Protein AF-A0A183HCZ9-F1 (afdb_monomer)

Organism: NCBI:txid387005

Mean predicted aligned error: 12.09 Å

Secondary structure (DSSP, 8-state):
----------TT------SSSGGG--EEEEEEEE--TTT-EEEEEEEEETTEEEEES-SGGGGG--SEEEEGGG------

Foldseek 3Di:
DDDDDPPPDDPVPCPDPPPPPLQPPKDKDWDWDQDDPVPGTDIWIWIDHNQKIWIDRYPVRCVVDTPDIDRNVPDDDDDD

Solvent-accessible surface area (backbone atoms only — not comparable to full-atom values): 5301 Å² total; per-residue (Å²): 138,82,82,82,78,80,76,76,79,63,89,82,73,75,71,84,77,80,78,66,67,74,75,64,66,66,46,72,49,78,45,78,40,78,74,47,93,89,69,34,69,37,72,28,24,35,40,34,46,86,56,32,40,35,34,22,72,34,75,87,44,45,88,78,44,79,74,49,74,44,59,50,89,80,53,80,91,81,87,132

pLDDT: mean 81.27, std 21.73, range [36.25, 98.12]

Nearest PDB structures (foldseek):
  5jjd-assembly1_A  TM=9.361E-01  e=7.433E-06  Homo sapiens
  2kcj-assembly1_A  TM=7.365E-01  e=6.043E-05  Homo sapiens
  2mdx-assembly1_A  TM=7.642E-01  e=9.877E-04  Homo sapiens
  5l81-assembly2_B  TM=7.641E-01  e=1.232E-01  Mus musculus
  1xx0-assembly1_A  TM=6.496E-01  e=2.639E-01  Homo sapiens

Radius of gyration: 21.85 Å; Cα contacts (8 Å, |Δi|>4): 96; chains: 1; bounding box: 73×39×25 Å

InterPro domains:
  IPR001849 Pleckstrin homology domain [PF00169] (26-76)
  IPR001849 Pleckstrin homology domain [PS50003] (24-80)
  IPR011993 PH-like domain superfamily [G3DSA:2.30.29.30] (19-80)

Structure (mmCIF, N/CA/C/O backbone):
data_AF-A0A183HCZ9-F1
#
_entry.id   AF-A0A183HCZ9-F1
#
loop_
_atom_site.group_PDB
_atom_site.id
_atom_site.type_symbol
_atom_site.label_atom_id
_atom_site.label_alt_id
_atom_site.label_comp_id
_atom_site.label_asym_id
_atom_site.label_entity_id
_atom_site.label_seq_id
_atom_site.pdbx_PDB_ins_code
_atom_site.Cartn_x
_atom_site.Cartn_y
_atom_site.Cartn_z
_atom_site.occupancy
_atom_site.B_iso_or_equiv
_atom_site.auth_seq_id
_atom_site.auth_comp_id
_atom_site.auth_asym_id
_atom_site.auth_atom_id
_atom_site.pdbx_PDB_model_num
ATOM 1 N N . MET A 1 1 ? -55.335 -23.927 4.255 1.00 36.25 1 MET A N 1
ATOM 2 C CA . MET A 1 1 ? -54.681 -23.443 3.020 1.00 36.25 1 MET A CA 1
ATOM 3 C C . MET A 1 1 ? -54.675 -21.923 3.052 1.00 36.25 1 MET A C 1
ATOM 5 O O . MET A 1 1 ? -55.746 -21.340 2.981 1.00 36.25 1 MET A O 1
ATOM 9 N N . ALA A 1 2 ? -53.522 -21.283 3.250 1.00 37.06 2 ALA A N 1
ATOM 10 C CA . ALA A 1 2 ? -53.421 -19.823 3.253 1.00 37.06 2 ALA A CA 1
ATOM 11 C C . ALA A 1 2 ? -52.719 -19.377 1.966 1.00 37.06 2 ALA A C 1
ATOM 13 O O . ALA A 1 2 ? -51.532 -19.634 1.777 1.00 37.06 2 ALA A O 1
ATOM 14 N N . VAL A 1 3 ? -53.476 -18.758 1.059 1.00 43.97 3 VAL A N 1
ATOM 15 C CA . VAL A 1 3 ? -52.941 -18.114 -0.144 1.00 43.97 3 VAL A CA 1
ATOM 16 C C . VAL A 1 3 ? -52.224 -16.842 0.302 1.00 43.97 3 VAL A C 1
ATOM 18 O O . VAL A 1 3 ? -52.854 -15.898 0.778 1.00 43.97 3 VAL A O 1
ATOM 21 N N . GLY A 1 4 ? -50.896 -16.837 0.183 1.00 38.28 4 GLY A N 1
ATOM 22 C CA . GLY A 1 4 ? -50.064 -15.672 0.463 1.00 38.28 4 GLY A CA 1
ATOM 23 C C . GLY A 1 4 ? -50.417 -14.521 -0.475 1.00 38.28 4 GLY A C 1
ATOM 24 O O . GLY A 1 4 ? -50.128 -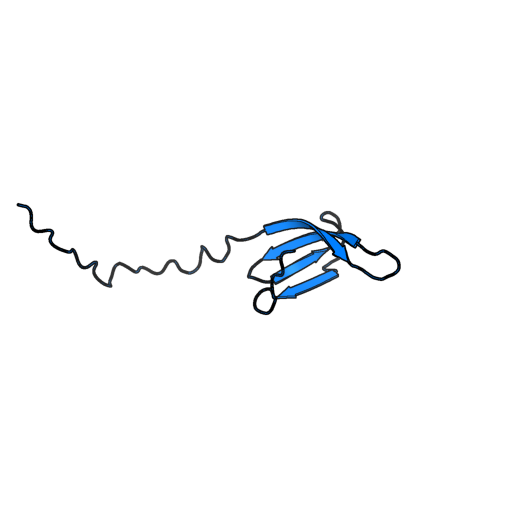14.570 -1.670 1.00 38.28 4 GLY A O 1
ATOM 25 N N . ARG A 1 5 ? -51.031 -13.465 0.064 1.00 49.50 5 ARG A N 1
ATOM 26 C CA . ARG A 1 5 ? -51.140 -12.182 -0.634 1.00 49.50 5 ARG A CA 1
ATOM 27 C C . ARG A 1 5 ? -49.742 -11.567 -0.690 1.00 49.50 5 ARG A C 1
ATOM 29 O O . ARG A 1 5 ? -49.202 -11.163 0.336 1.00 49.50 5 ARG A O 1
ATOM 36 N N . ARG A 1 6 ? -49.152 -11.519 -1.888 1.00 51.88 6 ARG A N 1
ATOM 37 C CA . ARG A 1 6 ? -47.960 -10.708 -2.169 1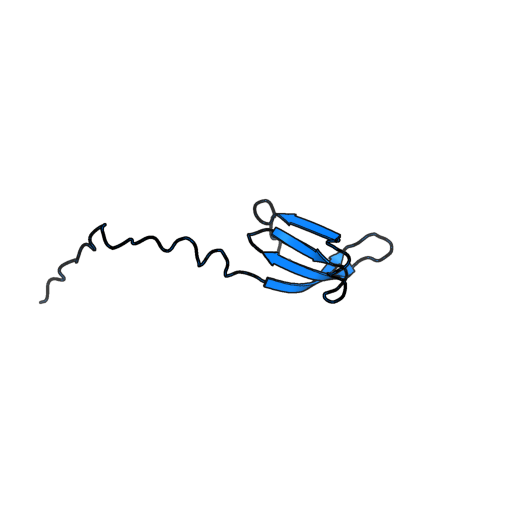.00 51.88 6 ARG A CA 1
ATOM 38 C C . ARG A 1 6 ? -48.319 -9.245 -1.911 1.00 51.88 6 ARG A C 1
ATOM 40 O O . ARG A 1 6 ? -49.071 -8.656 -2.681 1.00 51.88 6 ARG A O 1
ATOM 47 N N . LEU A 1 7 ? -47.805 -8.680 -0.823 1.00 48.84 7 LEU A N 1
ATOM 48 C CA . LEU A 1 7 ? -47.808 -7.238 -0.610 1.00 48.84 7 LEU A CA 1
ATOM 49 C C . LEU A 1 7 ? -46.769 -6.638 -1.558 1.00 48.84 7 LEU A C 1
ATOM 51 O O . LEU A 1 7 ? -45.566 -6.773 -1.348 1.00 48.84 7 LEU A O 1
ATOM 55 N N . THR A 1 8 ? -47.240 -6.014 -2.633 1.00 44.81 8 THR A N 1
ATOM 56 C CA . THR A 1 8 ? -46.427 -5.098 -3.429 1.00 44.81 8 THR A CA 1
ATOM 57 C C . THR A 1 8 ? -46.103 -3.908 -2.533 1.00 44.81 8 THR A C 1
ATOM 59 O O . THR A 1 8 ? -46.997 -3.121 -2.219 1.00 44.81 8 THR A O 1
ATOM 62 N N . LYS A 1 9 ? -44.855 -3.793 -2.066 1.00 49.94 9 LYS A N 1
ATOM 63 C CA . LYS A 1 9 ? -44.409 -2.560 -1.411 1.00 49.94 9 LYS A CA 1
ATOM 64 C C . LYS A 1 9 ? -44.575 -1.412 -2.407 1.00 49.94 9 LYS A C 1
ATOM 66 O O . LYS A 1 9 ? -44.084 -1.487 -3.532 1.00 49.94 9 LYS A O 1
ATOM 71 N N . SER A 1 10 ? -45.346 -0.409 -1.995 1.00 48.84 10 SER A N 1
ATOM 72 C CA . SER A 1 10 ? -45.591 0.819 -2.744 1.00 48.84 10 SER A CA 1
ATOM 73 C C . SER A 1 10 ? -44.265 1.532 -3.003 1.00 48.84 10 SER A C 1
ATOM 75 O O . SER A 1 10 ? -43.435 1.653 -2.104 1.00 48.84 10 SER A O 1
ATOM 77 N N . LEU A 1 11 ? -44.093 2.045 -4.222 1.00 51.78 11 LEU A N 1
ATOM 78 C CA . LEU A 1 11 ? -42.915 2.790 -4.689 1.00 51.78 11 LEU A CA 1
ATOM 79 C C . LEU A 1 11 ? -42.673 4.119 -3.938 1.00 51.78 11 LEU A C 1
ATOM 81 O O . LEU A 1 11 ? -41.737 4.840 -4.257 1.00 51.78 11 LEU A O 1
ATOM 85 N N . SER A 1 12 ? -43.489 4.439 -2.932 1.00 50.53 12 SER A N 1
ATOM 86 C CA . SER A 1 12 ? -43.383 5.642 -2.102 1.00 50.53 12 SER A CA 1
ATOM 87 C C . SER A 1 12 ? -42.590 5.462 -0.798 1.00 50.53 12 SER A C 1
ATOM 89 O O . SER A 1 12 ? -42.442 6.429 -0.062 1.00 50.53 12 SER A O 1
ATOM 91 N N . GLU A 1 13 ? -42.086 4.261 -0.481 1.00 47.97 13 GLU A N 1
ATOM 92 C CA . GLU A 1 13 ? -41.245 4.022 0.715 1.00 47.97 13 GLU A CA 1
ATOM 93 C C . GLU A 1 13 ? -39.741 3.922 0.411 1.00 47.97 13 GLU A C 1
ATOM 95 O O . GLU A 1 13 ? -38.945 3.636 1.304 1.00 47.97 13 GLU A O 1
ATOM 100 N N . ILE A 1 14 ? -39.317 4.200 -0.825 1.00 48.22 14 ILE A N 1
ATOM 101 C CA . ILE A 1 14 ? -37.896 4.400 -1.141 1.00 48.22 14 ILE A CA 1
ATOM 102 C C . ILE A 1 14 ? -37.569 5.855 -0.806 1.00 48.22 14 ILE A C 1
ATOM 104 O O . ILE A 1 14 ? -37.365 6.698 -1.674 1.00 48.22 14 ILE A O 1
ATOM 108 N N . ASN A 1 15 ? -37.612 6.175 0.485 1.00 45.75 15 ASN A N 1
ATOM 109 C CA . ASN A 1 15 ? -37.081 7.437 0.963 1.00 45.75 15 ASN A CA 1
ATOM 110 C C . ASN A 1 15 ? -35.559 7.284 0.997 1.00 45.75 15 ASN A C 1
ATOM 112 O O . ASN A 1 15 ? -35.000 6.727 1.942 1.00 45.75 15 ASN A O 1
ATOM 116 N N . VAL A 1 16 ? -34.949 7.707 -0.108 1.00 48.47 16 VAL A N 1
ATOM 117 C CA . VAL A 1 16 ? -33.515 7.842 -0.359 1.00 48.47 16 VAL A CA 1
ATOM 118 C C . VAL A 1 16 ? -32.799 8.309 0.912 1.00 48.47 16 VAL A C 1
ATOM 120 O O . VAL A 1 16 ? -32.970 9.438 1.368 1.00 48.47 16 VAL A O 1
ATOM 123 N N . LYS A 1 17 ? -32.019 7.405 1.501 1.00 47.62 17 LYS A N 1
ATOM 124 C CA . LYS A 1 17 ? -30.905 7.717 2.399 1.00 47.62 17 LYS A CA 1
ATOM 125 C C . LYS A 1 17 ? -29.655 7.156 1.728 1.00 47.62 17 LYS A C 1
ATOM 127 O O . LYS A 1 17 ? -29.112 6.158 2.177 1.00 47.62 17 LYS A O 1
ATOM 132 N N . GLU A 1 18 ? -29.295 7.718 0.581 1.00 51.94 18 GLU A N 1
ATOM 133 C CA . GLU A 1 18 ? -28.167 7.241 -0.234 1.00 51.94 18 GLU A CA 1
ATOM 134 C C . GLU A 1 18 ? -26.844 7.960 0.090 1.00 51.94 18 GLU A C 1
ATOM 136 O O . GLU A 1 18 ? -25.825 7.633 -0.502 1.00 51.94 18 GLU A O 1
ATOM 141 N N . ASP A 1 19 ? -26.812 8.872 1.069 1.00 51.31 19 ASP A N 1
ATOM 142 C CA . ASP A 1 19 ? -25.639 9.731 1.312 1.00 51.31 19 ASP A CA 1
ATOM 143 C C . ASP A 1 19 ? -24.771 9.351 2.534 1.00 51.31 19 ASP A C 1
ATOM 145 O O . ASP A 1 19 ? -23.699 9.922 2.716 1.00 51.31 19 ASP A O 1
ATOM 149 N N . GLU A 1 20 ? -25.184 8.399 3.381 1.00 55.72 20 GLU A N 1
ATOM 150 C CA . GLU A 1 20 ? -24.489 8.119 4.660 1.00 55.72 20 GLU A CA 1
ATOM 151 C C . GLU A 1 20 ? -23.649 6.829 4.665 1.00 55.72 20 GLU A C 1
ATOM 153 O O . GLU A 1 20 ? -22.695 6.743 5.432 1.00 55.72 20 GLU A O 1
ATOM 158 N N . ASP A 1 21 ? -23.934 5.840 3.812 1.00 53.44 21 ASP A N 1
ATOM 159 C CA . ASP A 1 21 ? -23.229 4.544 3.846 1.00 53.44 21 ASP A CA 1
ATOM 160 C C . ASP A 1 21 ? -21.913 4.525 3.037 1.00 53.44 21 ASP A C 1
ATOM 162 O O . ASP A 1 21 ? -20.988 3.785 3.379 1.00 53.44 21 ASP A O 1
ATOM 166 N N . ASP A 1 22 ? -21.764 5.375 2.014 1.00 53.25 22 ASP A N 1
ATOM 167 C CA . ASP A 1 22 ? -20.542 5.432 1.186 1.00 53.25 22 ASP A CA 1
ATOM 168 C C . ASP A 1 22 ? -19.348 6.054 1.948 1.00 53.25 22 ASP A C 1
ATOM 170 O O . ASP A 1 22 ? -18.185 5.735 1.699 1.00 53.25 22 ASP A O 1
ATOM 174 N N . ALA A 1 23 ? -19.630 6.868 2.974 1.00 54.81 23 ALA A N 1
ATOM 175 C CA . ALA A 1 23 ? -18.631 7.450 3.871 1.00 54.81 23 ALA A CA 1
ATOM 176 C C . ALA A 1 23 ? -18.100 6.474 4.947 1.00 54.81 23 ALA A C 1
ATOM 178 O O . ALA A 1 23 ? -17.141 6.806 5.654 1.00 54.81 23 ALA A O 1
ATOM 179 N N . LEU A 1 24 ? -18.700 5.285 5.106 1.00 60.69 24 LEU A N 1
ATOM 180 C CA . LEU A 1 24 ? -18.434 4.399 6.250 1.00 60.69 24 LEU A CA 1
ATOM 181 C C . LEU A 1 24 ? -17.289 3.402 6.047 1.00 60.69 24 LEU A C 1
ATOM 183 O O . LEU A 1 24 ? -16.798 2.833 7.023 1.00 60.69 24 LEU A O 1
ATOM 187 N N . LEU A 1 25 ? -16.807 3.197 4.821 1.00 72.31 25 LEU A N 1
ATOM 188 C CA . LEU A 1 25 ? -15.719 2.252 4.549 1.00 72.31 25 LEU A CA 1
ATOM 189 C C . LEU A 1 25 ? -14.361 2.955 4.494 1.00 72.31 25 LEU A C 1
ATOM 191 O O . LEU A 1 25 ? -13.686 2.992 3.464 1.00 72.31 25 LEU A O 1
ATOM 195 N N . LYS A 1 26 ? -13.945 3.489 5.647 1.00 90.06 26 LYS A N 1
ATOM 196 C CA . LYS A 1 26 ? -12.572 3.950 5.871 1.00 90.06 26 LYS A CA 1
ATOM 197 C C . LYS A 1 26 ? -11.743 2.823 6.463 1.00 90.06 26 LYS A C 1
ATOM 199 O O . LYS A 1 26 ? -12.018 2.353 7.564 1.00 90.06 26 LYS A O 1
ATOM 204 N N . PHE A 1 27 ? -10.696 2.421 5.755 1.00 95.06 27 PHE A N 1
ATOM 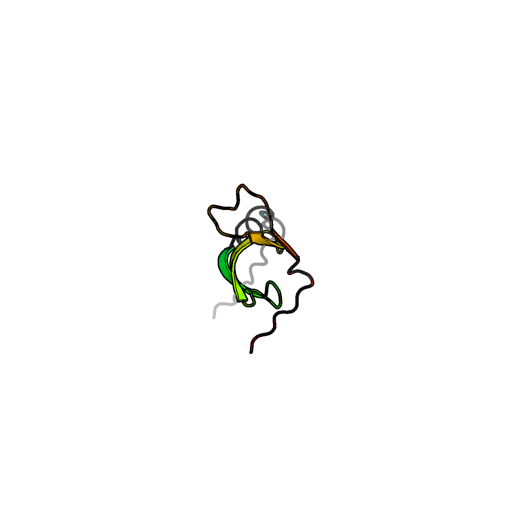205 C CA . PHE A 1 27 ? -9.735 1.444 6.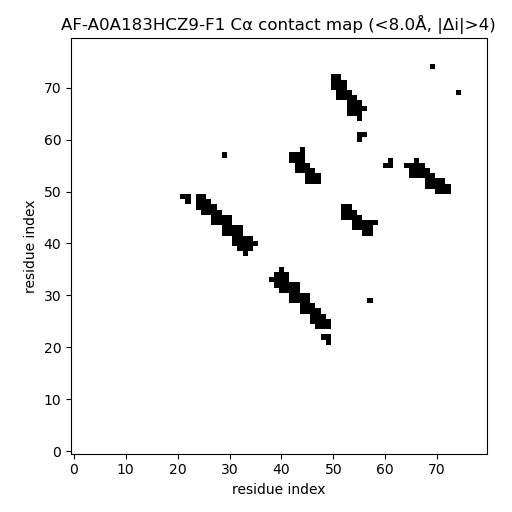262 1.00 95.06 27 PHE A CA 1
ATOM 206 C C . PHE A 1 27 ? -8.367 2.076 6.382 1.00 95.06 27 PHE A C 1
ATOM 208 O O . PHE A 1 27 ? -7.959 2.868 5.538 1.00 95.06 27 PHE A O 1
ATOM 215 N N . HIS A 1 28 ? -7.625 1.693 7.410 1.00 96.31 28 HIS A N 1
ATOM 216 C CA . HIS A 1 28 ? -6.258 2.143 7.572 1.00 96.31 28 HIS A CA 1
ATOM 217 C C . HIS A 1 28 ? -5.401 1.073 8.237 1.00 96.31 28 HIS A C 1
ATOM 219 O O . HIS A 1 28 ? -5.900 0.183 8.925 1.00 96.31 28 HIS A O 1
ATOM 225 N N . GLY A 1 29 ? -4.094 1.131 8.001 1.00 97.50 29 GLY A N 1
ATOM 226 C CA . GLY A 1 29 ? -3.174 0.162 8.577 1.00 97.50 29 GLY A CA 1
ATOM 227 C C . GLY A 1 29 ? -1.793 0.177 7.947 1.00 97.50 29 GLY A C 1
ATOM 228 O O . GLY A 1 29 ? -1.531 0.852 6.953 1.00 97.50 29 GLY A O 1
ATOM 229 N N . THR A 1 30 ? -0.880 -0.589 8.541 1.00 97.62 30 THR A N 1
ATOM 230 C CA . THR A 1 30 ? 0.487 -0.719 8.030 1.00 97.62 30 THR A CA 1
ATOM 231 C C . THR A 1 30 ? 0.615 -1.951 7.144 1.00 97.62 30 THR A C 1
ATOM 233 O O . THR A 1 30 ? 0.358 -3.066 7.590 1.00 97.62 30 THR A O 1
ATOM 236 N N . MET A 1 31 ? 1.086 -1.760 5.911 1.00 97.56 31 MET A N 1
ATOM 237 C CA . MET A 1 31 ? 1.385 -2.838 4.962 1.00 97.56 31 MET A CA 1
ATOM 238 C C . MET A 1 31 ? 2.790 -2.672 4.377 1.00 97.56 31 MET A C 1
ATOM 240 O O . MET A 1 31 ? 3.390 -1.596 4.447 1.00 97.56 31 MET A O 1
ATOM 244 N N . TYR A 1 32 ? 3.332 -3.737 3.787 1.00 97.56 32 TYR A N 1
ATOM 245 C CA . TYR A 1 32 ? 4.604 -3.668 3.070 1.00 97.56 32 TYR A CA 1
ATOM 246 C C . TYR A 1 32 ? 4.404 -3.160 1.641 1.00 97.56 32 TYR A C 1
ATOM 248 O O . TYR A 1 32 ? 3.556 -3.649 0.902 1.00 97.56 32 TYR A O 1
ATOM 256 N N . LYS A 1 33 ? 5.238 -2.199 1.238 1.00 96.44 33 LYS A N 1
ATOM 257 C CA . LYS A 1 33 ? 5.283 -1.642 -0.116 1.00 96.44 33 LYS A CA 1
ATOM 258 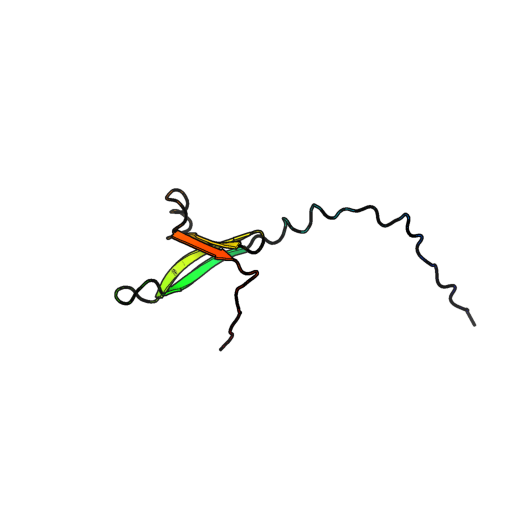C C . LYS A 1 33 ? 6.696 -1.713 -0.675 1.00 96.44 33 LYS A C 1
ATOM 260 O O . LYS A 1 33 ? 7.632 -1.262 -0.016 1.00 96.44 33 LYS A O 1
ATOM 265 N N . TRP A 1 34 ? 6.849 -2.181 -1.912 1.00 96.31 34 TRP A N 1
ATOM 266 C CA . TRP A 1 34 ? 8.104 -2.035 -2.642 1.00 96.31 34 TRP A CA 1
ATOM 267 C C . TRP A 1 34 ? 8.343 -0.557 -2.969 1.00 96.31 34 TRP A C 1
ATOM 269 O O . TRP A 1 34 ? 7.491 0.131 -3.547 1.00 96.31 34 TRP A O 1
ATOM 279 N N . THR A 1 35 ? 9.483 -0.036 -2.533 1.00 94.94 35 THR A N 1
ATOM 280 C CA . THR A 1 35 ? 9.812 1.389 -2.657 1.00 94.94 35 THR A CA 1
ATOM 281 C C . THR A 1 35 ? 10.763 1.651 -3.812 1.00 94.94 35 THR A C 1
ATOM 283 O O . THR A 1 35 ? 10.460 2.490 -4.654 1.00 94.94 35 THR A O 1
ATOM 286 N N . ASN A 1 36 ? 11.879 0.928 -3.868 1.00 95.06 36 ASN A N 1
ATOM 287 C CA . ASN A 1 36 ? 12.864 0.946 -4.947 1.00 95.06 36 ASN A CA 1
ATOM 288 C C . ASN A 1 36 ? 13.849 -0.226 -4.768 1.00 95.06 36 ASN A C 1
ATOM 290 O O . ASN A 1 36 ? 13.744 -0.979 -3.805 1.00 95.06 36 ASN A O 1
ATOM 294 N N . PHE A 1 37 ? 14.824 -0.359 -5.671 1.00 95.81 37 PHE A N 1
ATOM 295 C CA . PHE A 1 37 ? 15.825 -1.433 -5.629 1.00 95.81 37 PHE A CA 1
ATOM 296 C C . PHE A 1 37 ? 16.772 -1.391 -4.425 1.00 95.81 37 PHE A C 1
ATOM 298 O O . PHE A 1 37 ? 17.280 -2.432 -4.031 1.00 95.81 37 PHE A O 1
ATOM 305 N N . VAL A 1 38 ? 17.009 -0.214 -3.840 1.00 97.06 38 VAL A N 1
ATOM 306 C CA . VAL A 1 38 ? 17.955 -0.057 -2.724 1.00 97.06 38 VAL A CA 1
ATOM 307 C C . VAL A 1 38 ? 17.311 -0.464 -1.398 1.00 97.06 38 VAL A C 1
ATOM 309 O O . VAL A 1 38 ? 17.930 -1.158 -0.600 1.00 97.06 38 VAL A O 1
ATOM 312 N N . TYR A 1 39 ? 16.065 -0.050 -1.156 1.00 95.00 39 TYR A N 1
ATOM 313 C CA . TYR A 1 39 ? 15.371 -0.279 0.118 1.00 95.00 39 TYR A CA 1
ATOM 314 C C . TYR A 1 39 ? 14.345 -1.412 0.070 1.00 95.00 39 TYR A C 1
ATOM 316 O O . TYR A 1 39 ? 13.898 -1.881 1.115 1.00 95.00 39 TYR A O 1
ATOM 324 N N . GLY A 1 40 ? 13.934 -1.836 -1.121 1.00 97.75 40 GLY A N 1
ATOM 325 C CA . GLY A 1 40 ? 12.983 -2.918 -1.319 1.00 97.75 40 GLY A CA 1
ATOM 326 C C . GLY A 1 40 ? 11.631 -2.708 -0.634 1.00 97.75 40 GLY A C 1
ATOM 327 O O . GLY A 1 40 ? 11.049 -1.613 -0.681 1.00 97.75 40 GLY A O 1
ATOM 328 N N . TRP A 1 41 ? 11.115 -3.781 -0.025 1.00 97.81 41 TRP A N 1
ATOM 329 C CA . TRP A 1 41 ? 9.860 -3.797 0.727 1.00 97.81 41 TRP A CA 1
ATOM 330 C C . TRP A 1 41 ? 10.009 -3.068 2.060 1.00 97.81 41 TRP A C 1
ATOM 332 O O . TRP A 1 41 ? 10.822 -3.433 2.902 1.00 97.81 41 TRP A O 1
ATOM 342 N N . GLN A 1 42 ? 9.178 -2.055 2.277 1.00 98.00 42 GLN A N 1
ATOM 343 C CA . GLN A 1 42 ? 9.192 -1.238 3.484 1.00 98.00 42 GLN A CA 1
ATOM 344 C C . GLN A 1 42 ? 7.782 -1.104 4.052 1.00 98.00 42 GLN A C 1
ATOM 346 O O . GLN A 1 42 ? 6.815 -1.027 3.293 1.00 98.00 42 GLN A O 1
ATOM 351 N N . LYS A 1 43 ? 7.662 -1.028 5.381 1.00 97.75 43 LYS A N 1
ATOM 352 C CA . LYS A 1 43 ? 6.384 -0.734 6.040 1.00 97.75 43 LYS A CA 1
ATOM 353 C C . LYS A 1 43 ? 5.930 0.679 5.681 1.00 97.75 43 LYS A C 1
ATOM 355 O O . LYS A 1 43 ? 6.712 1.625 5.785 1.00 97.75 43 LYS A O 1
ATOM 360 N N . ARG A 1 44 ? 4.683 0.824 5.253 1.00 97.94 44 ARG A N 1
ATOM 361 C CA . ARG A 1 44 ? 4.032 2.109 4.986 1.00 97.94 44 ARG A CA 1
ATOM 362 C C . ARG A 1 44 ? 2.643 2.085 5.590 1.00 97.94 44 ARG A C 1
ATOM 364 O O . ARG A 1 44 ? 2.007 1.034 5.628 1.00 97.94 44 ARG A O 1
ATOM 371 N N . TYR A 1 45 ? 2.215 3.238 6.077 1.00 98.12 45 TYR A N 1
ATOM 372 C CA . TYR A 1 45 ? 0.869 3.412 6.596 1.00 98.12 45 TYR A CA 1
ATOM 373 C C . TYR A 1 45 ? -0.050 3.798 5.442 1.00 98.12 45 TYR A C 1
ATOM 375 O O . TYR A 1 45 ? 0.282 4.701 4.674 1.00 98.12 45 TYR A O 1
ATOM 383 N N . PHE A 1 46 ? -1.156 3.085 5.296 1.00 97.88 46 PHE A N 1
ATOM 384 C CA . PHE A 1 46 ? -2.125 3.251 4.227 1.00 97.88 46 PHE A CA 1
ATOM 385 C C . PHE A 1 46 ? -3.460 3.692 4.799 1.00 97.88 46 PHE A C 1
ATOM 387 O O . PHE A 1 46 ? -3.845 3.241 5.875 1.00 97.88 46 PHE A O 1
ATOM 394 N N . GLU A 1 47 ? -4.165 4.517 4.039 1.00 96.69 47 GLU A N 1
ATOM 395 C CA . GLU A 1 47 ? -5.552 4.888 4.281 1.00 96.69 47 GLU A CA 1
ATOM 396 C C . GLU A 1 47 ? -6.330 4.705 2.983 1.00 96.69 47 GLU A C 1
ATOM 398 O O . GLU A 1 47 ? -5.902 5.159 1.921 1.00 96.69 47 GLU A O 1
ATOM 403 N N . LEU A 1 48 ? -7.447 3.996 3.067 1.00 95.50 48 LEU A N 1
ATOM 404 C CA . LEU A 1 48 ? -8.396 3.798 1.991 1.00 95.50 48 LEU A CA 1
ATOM 405 C C . LEU A 1 48 ? -9.662 4.570 2.332 1.00 95.50 48 LEU A C 1
ATOM 407 O O . LEU A 1 48 ? -10.303 4.291 3.343 1.00 95.50 48 LEU A O 1
ATOM 411 N N . GLU A 1 49 ? -10.011 5.507 1.462 1.00 94.38 49 GLU A N 1
ATOM 412 C CA . GLU A 1 49 ? -11.236 6.292 1.545 1.00 94.38 49 GLU A CA 1
ATOM 413 C C . GLU A 1 49 ? -11.755 6.527 0.123 1.00 94.38 49 GLU A C 1
ATOM 415 O O . GLU A 1 49 ? -10.980 6.860 -0.775 1.00 94.38 49 GLU A O 1
ATOM 420 N N . ASN A 1 50 ? -13.052 6.308 -0.097 1.00 91.81 50 ASN A N 1
ATOM 421 C CA . ASN A 1 50 ? -13.747 6.567 -1.366 1.00 91.81 50 ASN A CA 1
ATOM 422 C C . ASN A 1 50 ? -13.046 5.932 -2.586 1.00 91.81 50 ASN A C 1
ATOM 424 O O . ASN A 1 50 ? -12.841 6.566 -3.622 1.00 91.81 50 ASN A O 1
ATOM 428 N N . GLY A 1 51 ? -12.583 4.685 -2.436 1.00 92.38 51 GLY A N 1
ATOM 429 C CA . GLY A 1 51 ? -11.873 3.951 -3.489 1.00 92.38 51 GLY A CA 1
ATOM 430 C C . GLY A 1 51 ? -10.491 4.515 -3.847 1.00 92.38 51 GLY A C 1
ATOM 431 O O . GLY A 1 51 ? -9.908 4.104 -4.852 1.00 92.38 51 GLY A O 1
ATOM 432 N N . ILE A 1 52 ? -9.943 5.432 -3.048 1.00 95.56 52 ILE A N 1
ATOM 433 C CA . ILE A 1 52 ? -8.586 5.961 -3.189 1.00 95.56 52 ILE A CA 1
ATOM 434 C C . ILE A 1 52 ? -7.737 5.426 -2.041 1.00 95.56 52 ILE A C 1
ATOM 436 O O . ILE A 1 52 ? -7.983 5.704 -0.871 1.00 95.56 52 ILE A O 1
ATOM 440 N N . LEU A 1 53 ? -6.700 4.671 -2.391 1.00 96.56 53 LEU A N 1
ATOM 441 C CA . LEU A 1 53 ? -5.703 4.178 -1.456 1.00 96.56 53 LEU A CA 1
ATOM 442 C C . LEU A 1 53 ? -4.518 5.145 -1.420 1.00 96.56 53 LEU A C 1
ATOM 444 O O . LEU A 1 53 ? -3.740 5.240 -2.371 1.00 96.56 53 LEU A O 1
ATOM 448 N N . VAL A 1 54 ? -4.363 5.858 -0.315 1.00 97.19 54 VAL A N 1
ATOM 449 C CA . VAL A 1 54 ? -3.268 6.799 -0.063 1.00 97.19 54 VAL A CA 1
ATOM 450 C C . VAL A 1 54 ? -2.259 6.161 0.885 1.00 97.19 54 VAL A C 1
ATOM 452 O O . VAL A 1 54 ? -2.630 5.362 1.742 1.00 97.19 54 VAL A O 1
ATOM 455 N N . TYR A 1 55 ? -0.971 6.494 0.750 1.00 97.50 55 TYR A N 1
ATOM 456 C CA . TYR A 1 55 ? 0.044 6.023 1.693 1.00 97.50 55 TYR A CA 1
ATOM 457 C C . TYR A 1 55 ? 1.004 7.106 2.179 1.00 97.50 55 TYR A C 1
ATOM 459 O O . TYR A 1 55 ? 1.343 8.068 1.482 1.00 97.50 55 TYR A O 1
ATOM 467 N N . TYR A 1 56 ? 1.496 6.877 3.390 1.00 97.94 56 TYR A N 1
ATOM 468 C CA . TYR A 1 56 ? 2.397 7.727 4.152 1.00 97.94 56 TYR A CA 1
ATOM 469 C C . TYR A 1 56 ? 3.632 6.929 4.564 1.00 97.94 56 TYR A C 1
ATOM 471 O O . TYR A 1 56 ? 3.667 5.695 4.493 1.00 97.94 56 TYR A O 1
ATOM 479 N N . LYS A 1 57 ? 4.682 7.628 5.004 1.00 96.81 57 LYS A N 1
ATOM 480 C CA . LYS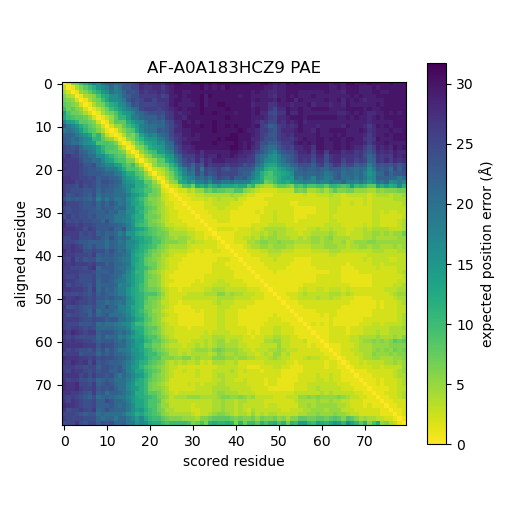 A 1 57 ? 5.888 6.954 5.503 1.00 96.81 57 LYS A CA 1
ATOM 481 C C . LYS A 1 57 ? 5.583 6.141 6.770 1.00 96.81 57 LYS A C 1
ATOM 483 O O . LYS A 1 57 ? 5.979 4.981 6.844 1.00 96.81 57 LYS A O 1
ATOM 488 N N . SER A 1 58 ? 4.826 6.729 7.690 1.00 97.12 58 SER A N 1
ATOM 489 C CA . SER A 1 58 ? 4.267 6.122 8.899 1.00 97.12 58 SER A CA 1
ATOM 490 C C . SER A 1 58 ? 3.026 6.919 9.333 1.00 97.12 58 SER A C 1
ATOM 492 O O . SER A 1 58 ? 2.776 7.996 8.787 1.00 97.12 58 SER A O 1
ATOM 494 N N . GLU A 1 59 ? 2.252 6.399 10.286 1.00 96.69 59 GLU A N 1
ATOM 495 C CA . GLU A 1 59 ? 1.052 7.064 10.820 1.00 96.69 59 GLU A CA 1
ATOM 496 C C . GLU A 1 59 ? 1.384 8.411 11.484 1.00 96.69 59 GLU A C 1
ATOM 498 O O . GLU A 1 59 ? 0.746 9.424 11.207 1.00 96.69 59 GLU A O 1
ATOM 503 N N . SER A 1 60 ? 2.454 8.463 12.282 1.00 96.38 60 SER A N 1
ATOM 504 C CA . SER A 1 60 ? 2.922 9.692 12.940 1.00 96.38 60 SER A CA 1
ATOM 505 C C . SER A 1 60 ? 3.505 10.717 11.964 1.00 96.38 60 SER A C 1
ATOM 507 O O . SER A 1 60 ? 3.488 11.918 12.221 1.00 96.38 60 SER A O 1
ATOM 509 N N . GLU A 1 61 ? 3.997 10.265 10.812 1.00 95.00 61 GLU A N 1
ATOM 510 C CA . GLU A 1 61 ? 4.542 11.130 9.766 1.00 95.00 61 GLU A CA 1
ATOM 511 C C . GLU A 1 61 ? 3.479 11.627 8.771 1.00 95.00 61 GLU A C 1
ATOM 513 O O . GLU A 1 61 ? 3.833 12.250 7.768 1.00 95.00 61 GLU A O 1
ATOM 518 N N . LYS A 1 62 ? 2.184 11.405 9.036 1.00 93.88 62 LYS A N 1
ATOM 519 C CA . LYS A 1 62 ? 1.080 11.872 8.180 1.00 93.88 62 LYS A CA 1
ATOM 520 C C . LYS A 1 62 ? 1.090 13.390 7.976 1.00 93.88 62 LYS A C 1
ATOM 522 O O . LYS A 1 62 ? 0.802 13.872 6.881 1.00 93.88 62 LYS A O 1
ATOM 527 N N . GLN A 1 63 ? 1.514 14.135 8.997 1.00 94.44 63 GLN A N 1
ATOM 528 C CA . GLN A 1 63 ? 1.675 15.592 8.949 1.00 94.44 63 GLN A CA 1
ATOM 529 C C . GLN A 1 63 ? 2.668 16.073 7.878 1.00 94.44 63 GLN A C 1
ATOM 531 O O . GLN A 1 63 ? 2.572 17.204 7.416 1.00 94.44 63 GLN A O 1
ATOM 536 N N . TYR A 1 64 ? 3.605 15.217 7.451 1.00 94.25 64 TYR A N 1
ATOM 537 C CA . TYR A 1 64 ? 4.566 15.536 6.389 1.00 94.25 64 TYR A CA 1
ATOM 538 C C . TYR A 1 64 ? 4.007 15.288 4.982 1.00 94.25 64 TYR A C 1
ATOM 540 O O . TYR A 1 64 ? 4.749 15.356 4.002 1.00 94.25 64 TYR A O 1
ATOM 548 N N . GLY A 1 65 ? 2.713 14.986 4.878 1.00 94.56 65 GLY A N 1
ATOM 549 C CA . GLY A 1 65 ? 2.010 14.817 3.619 1.00 94.56 65 GLY A CA 1
ATOM 550 C C . GLY A 1 65 ? 2.085 13.406 3.040 1.00 94.56 65 GLY A C 1
ATOM 551 O O . GLY A 1 65 ? 2.793 12.510 3.515 1.00 94.56 65 GLY A O 1
ATOM 552 N N . ILE A 1 66 ? 1.303 13.221 1.980 1.00 96.19 66 ILE A N 1
ATOM 553 C CA . ILE A 1 66 ? 1.154 11.949 1.275 1.00 96.19 66 ILE A CA 1
ATOM 554 C C . ILE A 1 66 ? 2.418 11.606 0.478 1.00 96.19 66 ILE A C 1
ATOM 556 O O . ILE A 1 66 ? 3.097 12.480 -0.057 1.00 96.19 66 ILE A O 1
ATOM 560 N N . ARG A 1 67 ? 2.738 10.313 0.373 1.00 96.81 67 ARG A N 1
ATOM 561 C CA . ARG A 1 67 ? 3.853 9.811 -0.457 1.00 96.81 67 ARG A CA 1
ATOM 562 C C . ARG A 1 67 ? 3.383 9.223 -1.787 1.00 96.81 67 ARG A C 1
ATOM 564 O O . ARG A 1 67 ? 4.202 8.964 -2.667 1.00 96.81 67 ARG A O 1
ATOM 571 N N . GLY A 1 68 ? 2.078 9.024 -1.937 1.00 96.38 68 GLY A N 1
ATOM 572 C CA . GLY A 1 68 ? 1.418 8.693 -3.193 1.00 96.38 68 GLY A CA 1
ATOM 573 C C . GLY A 1 68 ? -0.011 8.209 -2.969 1.00 96.38 68 GLY A C 1
ATOM 574 O O . GLY A 1 68 ? -0.410 7.929 -1.836 1.00 96.38 68 GLY A O 1
ATOM 575 N N . SER A 1 69 ? -0.761 8.108 -4.062 1.00 96.38 69 SER A N 1
ATOM 576 C CA . SER A 1 69 ? -2.147 7.643 -4.092 1.00 96.38 69 SER A CA 1
ATOM 577 C C . SER A 1 69 ? -2.373 6.679 -5.257 1.00 96.38 69 SER A C 1
ATOM 579 O O . SER A 1 69 ? -1.677 6.731 -6.273 1.00 96.38 69 SER A O 1
ATOM 581 N N . ILE A 1 70 ? -3.326 5.767 -5.088 1.00 95.38 70 ILE A N 1
ATOM 582 C CA . ILE A 1 70 ? -3.726 4.761 -6.072 1.00 95.38 70 ILE A CA 1
ATOM 583 C C . ILE A 1 70 ? -5.253 4.739 -6.103 1.00 95.38 70 ILE A C 1
ATOM 585 O O . ILE A 1 70 ? -5.885 4.539 -5.070 1.00 95.38 70 ILE A O 1
ATOM 589 N N . SER A 1 71 ? -5.854 4.921 -7.278 1.00 95.19 71 SER A N 1
ATOM 590 C CA . SER A 1 71 ? -7.296 4.712 -7.441 1.00 95.19 71 SER A CA 1
ATOM 591 C C . SER A 1 71 ? -7.581 3.222 -7.591 1.00 95.19 71 SER A C 1
ATOM 593 O O . SER A 1 71 ? -7.093 2.587 -8.528 1.00 95.19 71 SER A O 1
ATOM 595 N N . LEU A 1 72 ? -8.377 2.662 -6.681 1.00 94.06 72 LEU A N 1
ATOM 596 C CA . LEU A 1 72 ? -8.781 1.260 -6.727 1.00 94.06 72 LEU A CA 1
ATOM 597 C C . LEU A 1 72 ? -9.822 0.982 -7.817 1.00 94.06 72 LEU A C 1
ATOM 599 O O . LEU A 1 72 ? -9.905 -0.149 -8.280 1.00 94.06 72 LEU A O 1
ATOM 603 N N . HIS A 1 73 ? -10.534 2.007 -8.298 1.00 93.06 73 HIS A N 1
ATOM 604 C CA . HIS A 1 73 ? -11.515 1.894 -9.387 1.00 93.06 73 HIS A CA 1
ATOM 605 C C . HIS A 1 73 ? -10.929 1.307 -10.679 1.00 93.06 73 HIS A C 1
ATOM 607 O O . HIS A 1 73 ? -11.639 0.679 -11.457 1.00 93.06 73 HIS A O 1
ATOM 613 N N . ILE A 1 74 ? -9.632 1.523 -10.910 1.00 94.81 74 ILE A N 1
ATOM 614 C CA . ILE A 1 74 ? -8.900 1.023 -12.082 1.00 94.81 74 ILE A CA 1
ATOM 615 C C . ILE A 1 74 ? -7.829 -0.008 -11.708 1.00 94.81 74 ILE A C 1
ATOM 617 O O . ILE A 1 74 ? -7.059 -0.445 -12.564 1.00 94.81 74 ILE A O 1
ATOM 621 N N . ALA A 1 75 ? -7.730 -0.370 -10.427 1.00 94.81 75 ALA A N 1
ATOM 622 C CA . ALA A 1 75 ? -6.730 -1.311 -9.954 1.00 94.81 75 ALA A CA 1
ATOM 623 C C . ALA A 1 75 ? -7.212 -2.752 -10.143 1.00 94.81 75 ALA A C 1
ATOM 625 O O . ALA A 1 75 ? -8.391 -3.068 -9.993 1.00 94.81 75 ALA A O 1
ATOM 626 N N . ARG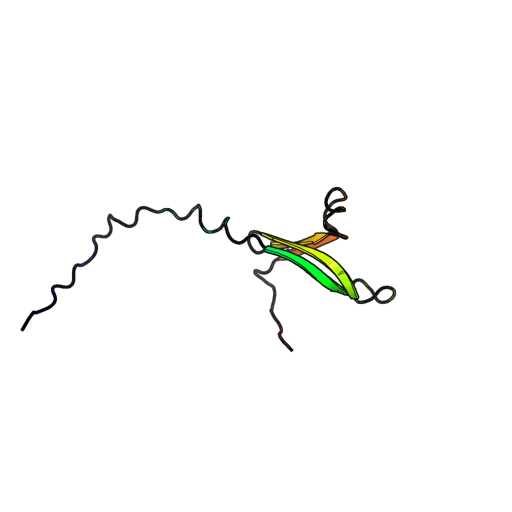 A 1 76 ? -6.271 -3.658 -10.412 1.00 95.56 76 ARG A N 1
ATOM 627 C CA . ARG A 1 76 ? -6.529 -5.098 -10.430 1.00 95.56 76 ARG A CA 1
ATOM 628 C C . ARG A 1 76 ? -5.954 -5.731 -9.172 1.00 95.56 76 ARG A C 1
ATOM 630 O O . ARG A 1 76 ? -4.748 -5.656 -8.945 1.00 95.56 76 ARG A O 1
ATOM 637 N N . LEU A 1 77 ? -6.803 -6.401 -8.397 1.00 94.31 77 LEU A N 1
ATOM 638 C CA . LEU A 1 77 ? -6.351 -7.249 -7.300 1.00 94.31 77 LEU A CA 1
ATOM 639 C C . LEU A 1 77 ? -5.783 -8.555 -7.866 1.00 94.31 77 LEU A C 1
ATOM 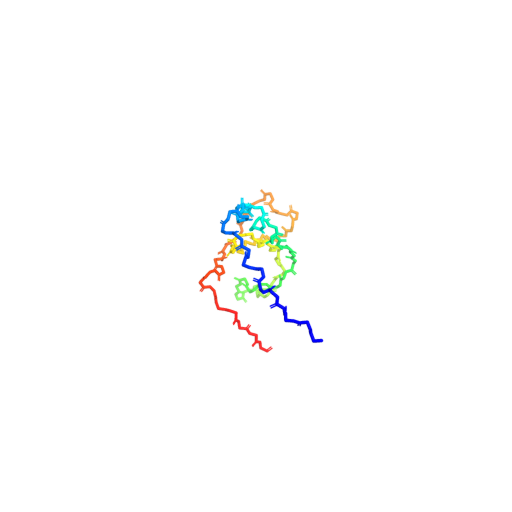641 O O . LEU A 1 77 ? -6.427 -9.235 -8.666 1.00 94.31 77 LEU A O 1
ATOM 645 N N . VAL A 1 78 ? -4.572 -8.898 -7.438 1.00 95.81 78 VAL A N 1
ATOM 646 C CA . VAL A 1 78 ? -3.938 -10.185 -7.719 1.00 95.81 78 VAL A CA 1
ATOM 647 C C . VAL A 1 78 ? -3.624 -10.827 -6.378 1.00 95.81 78 VAL A C 1
ATOM 649 O O . VAL A 1 78 ? -2.945 -10.225 -5.549 1.00 95.81 78 VAL A O 1
ATOM 652 N N . VAL A 1 79 ? -4.147 -12.030 -6.168 1.00 94.06 79 VAL A N 1
ATOM 653 C CA . VAL A 1 79 ? -3.864 -12.859 -4.994 1.00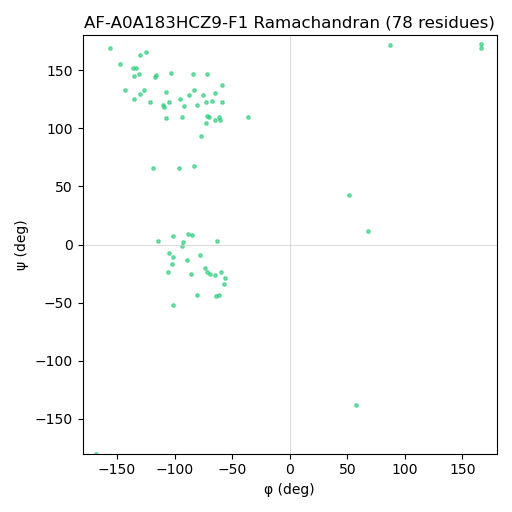 94.06 79 VAL A CA 1
ATOM 654 C C . VAL A 1 79 ? -2.979 -14.004 -5.476 1.00 94.06 79 VAL A C 1
ATOM 656 O O . VAL A 1 79 ? -3.273 -14.593 -6.518 1.00 94.06 79 VAL A O 1
ATOM 659 N N . SER A 1 80 ? -1.878 -14.251 -4.767 1.00 83.75 80 SER A N 1
ATOM 660 C CA . SER A 1 80 ? -0.945 -15.350 -5.042 1.00 83.75 80 SER A CA 1
ATOM 661 C C . SER A 1 80 ? -1.095 -16.463 -4.021 1.00 83.75 80 SER A C 1
ATOM 663 O O . SER A 1 80 ? -1.582 -16.176 -2.907 1.00 83.75 80 SER A O 1
#

Sequence (80 aa):
MAVGRRLTKSLSEINVKEDEDDALLKFHGTMYKWTNFVYGWQKRYFELENGILVYYKSESEKQYGIRGSISLHIARLVVS